Protein AF-A0A537W386-F1 (afdb_monomer_lite)

Secondary structure (DSSP, 8-state):
-HHHHHHHHHHHHT--------SSPPTTHHHH-HHHHHIIIIIHHHHHHHTT-SEEE----GGG-GGGTT--SEEEETTTTEEEE-TTTT--HHHHHHHHHHTT----GGGTTT-SS---GGGB----TTS-TTTTBSTTSS----STT-----------

Sequence (160 aa):
ETYETRERLVERYSLGLQSFRPIDPPDRLWETEPDRCCHIRKVEPLERALAGYEAWITGIRREQSPTRANAQKIEWSDRYGVWKVQPLVDWDKKRVQAYIHVNEIPYNPLHDAGYPSIGCIPCTRPVGAGEDERAGRWAGSDKLECGIHINAPLIKESND

Radius of gyration: 16.7 Å; chains: 1; bounding box: 46×34×42 Å

Foldseek 3Di:
DVVVLVVVQCVVVVDPDDDFAFDPDDPPCCVPPVQVVLCRGPVVSVLVVLQPDQEDEDQAALLQDVVLVPPDQWDQQQANNHIYGHPCHHPDPVRVVVVCVVVVRRDDCVVVVQQLDDDDPVQADHDDPPDRNCCRGNPPDPDDDSPNPDRDYPPPPPPD

pLDDT: mean 91.49, std 11.05, range [36.28, 98.5]

Structure (mmCIF, N/CA/C/O backbone):
data_AF-A0A537W386-F1
#
_entry.id   AF-A0A537W386-F1
#
loop_
_atom_site.group_PDB
_atom_site.id
_atom_site.type_symbol
_atom_site.label_atom_id
_atom_site.label_alt_id
_atom_site.label_comp_id
_atom_site.label_asym_id
_atom_site.label_entity_id
_atom_site.label_seq_id
_atom_site.pdbx_PDB_ins_code
_atom_site.Cartn_x
_atom_site.Cartn_y
_atom_site.Cartn_z
_atom_site.occupancy
_atom_site.B_iso_or_equiv
_atom_site.auth_seq_id
_atom_site.auth_comp_id
_atom_site.auth_asym_id
_atom_site.auth_atom_id
_atom_site.pdbx_PDB_model_num
ATOM 1 N N . GLU A 1 1 ? 1.662 -14.947 6.547 1.00 97.44 1 GLU A N 1
ATOM 2 C CA . GLU A 1 1 ? 0.325 -14.306 6.481 1.00 97.44 1 GLU A CA 1
ATOM 3 C C . GLU A 1 1 ? 0.044 -13.610 5.147 1.00 97.44 1 GLU A C 1
ATOM 5 O O . GLU A 1 1 ? -0.858 -14.047 4.441 1.00 97.44 1 GLU A O 1
ATOM 10 N N . THR A 1 2 ? 0.791 -12.572 4.734 1.00 98.12 2 THR A N 1
ATOM 11 C CA . THR A 1 2 ? 0.484 -11.846 3.473 1.00 98.12 2 THR A CA 1
ATOM 12 C C . THR A 1 2 ? 0.563 -12.737 2.229 1.00 98.12 2 THR A C 1
ATOM 14 O O . THR A 1 2 ? -0.326 -12.682 1.382 1.00 98.12 2 THR A O 1
ATOM 17 N N . TYR A 1 3 ? 1.590 -13.589 2.128 1.00 97.62 3 TYR A N 1
ATOM 18 C CA . TYR A 1 3 ? 1.723 -14.542 1.018 1.00 97.62 3 TYR A CA 1
ATOM 19 C C . TYR A 1 3 ? 0.598 -15.580 0.997 1.00 97.62 3 TYR A C 1
ATOM 21 O O . TYR A 1 3 ? 0.013 -15.825 -0.045 1.00 97.62 3 TYR A O 1
ATOM 29 N N . GLU A 1 4 ? 0.245 -16.135 2.151 1.00 98.25 4 GLU A N 1
ATOM 30 C CA . GLU A 1 4 ? -0.843 -17.110 2.272 1.00 98.25 4 GLU A CA 1
ATOM 31 C C . GLU A 1 4 ? -2.207 -16.501 1.913 1.00 98.25 4 GLU A C 1
ATOM 33 O O . GLU A 1 4 ? -2.991 -17.094 1.178 1.00 98.25 4 GLU A O 1
ATOM 38 N N . THR A 1 5 ? -2.469 -15.268 2.360 1.00 98.25 5 THR A N 1
ATOM 39 C CA . THR A 1 5 ? -3.688 -14.527 1.995 1.00 98.25 5 THR A CA 1
ATOM 40 C C . THR A 1 5 ? -3.759 -14.298 0.486 1.00 98.25 5 THR A C 1
ATOM 42 O O . THR A 1 5 ? -4.822 -14.453 -0.111 1.00 98.25 5 THR A O 1
ATOM 45 N N . ARG A 1 6 ? -2.625 -13.956 -0.143 1.00 97.81 6 ARG A N 1
ATOM 46 C CA . ARG A 1 6 ? -2.521 -13.817 -1.599 1.00 97.81 6 ARG A CA 1
ATOM 47 C C . ARG A 1 6 ? -2.886 -15.123 -2.303 1.00 97.81 6 ARG A C 1
ATOM 49 O O . ARG A 1 6 ? -3.711 -15.069 -3.205 1.00 97.81 6 ARG A O 1
ATOM 56 N N . GLU A 1 7 ? -2.326 -16.260 -1.889 1.00 98.25 7 GLU A N 1
ATOM 57 C CA . GLU A 1 7 ? -2.648 -17.559 -2.504 1.00 98.25 7 GLU A CA 1
ATOM 58 C C . GLU A 1 7 ? -4.140 -17.886 -2.392 1.00 98.25 7 GLU A C 1
ATOM 60 O O . GLU A 1 7 ? -4.771 -18.212 -3.393 1.00 98.25 7 GLU A O 1
ATOM 65 N N . ARG A 1 8 ? -4.743 -17.679 -1.215 1.00 98.31 8 ARG A N 1
ATOM 66 C CA . ARG A 1 8 ? -6.188 -17.883 -1.012 1.00 98.31 8 ARG A CA 1
ATOM 67 C C . ARG A 1 8 ? -7.050 -17.022 -1.938 1.00 98.31 8 ARG A C 1
ATOM 69 O O . ARG A 1 8 ? -8.101 -17.467 -2.393 1.00 98.31 8 ARG A O 1
ATOM 76 N N . LEU A 1 9 ? -6.643 -15.777 -2.193 1.00 98.19 9 LEU A N 1
ATOM 77 C CA . LEU A 1 9 ? -7.345 -14.883 -3.118 1.00 98.19 9 LEU A CA 1
ATOM 78 C C . LEU A 1 9 ? -7.162 -15.317 -4.575 1.00 98.19 9 LEU A C 1
ATOM 80 O O . LEU A 1 9 ? -8.128 -15.302 -5.336 1.00 98.19 9 LEU A O 1
ATOM 84 N N . VAL A 1 10 ? -5.942 -15.706 -4.953 1.00 98.25 10 VAL A N 1
ATOM 85 C CA . VAL A 1 10 ? -5.629 -16.222 -6.291 1.00 98.25 10 VAL A CA 1
ATOM 86 C C . VAL A 1 10 ? -6.466 -17.456 -6.597 1.00 98.25 10 VAL A C 1
ATOM 88 O O . VAL A 1 10 ? -7.087 -17.508 -7.654 1.00 98.25 10 VAL A O 1
ATOM 91 N N . GLU A 1 11 ? -6.546 -18.393 -5.656 1.00 98.19 11 GLU A N 1
ATOM 92 C CA . GLU A 1 11 ? -7.352 -19.603 -5.777 1.00 98.19 11 GLU A CA 1
ATOM 93 C C . GLU A 1 11 ? -8.852 -19.278 -5.856 1.0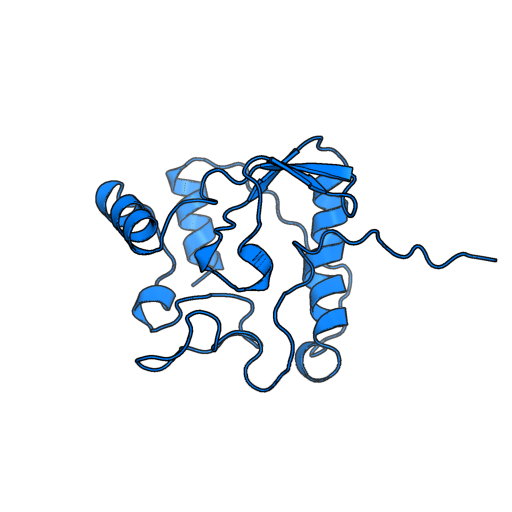0 98.19 11 GLU A C 1
ATOM 95 O O . GLU A 1 11 ? -9.505 -19.630 -6.839 1.00 98.19 11 GLU A O 1
ATOM 100 N N . ARG A 1 12 ? -9.397 -18.532 -4.879 1.00 98.06 12 ARG A N 1
ATOM 101 C CA . ARG A 1 12 ? -10.841 -18.219 -4.804 1.00 98.06 12 ARG A CA 1
ATOM 102 C C . ARG A 1 12 ? -11.375 -17.541 -6.063 1.00 98.06 12 ARG A C 1
ATOM 104 O O . ARG A 1 12 ? -12.506 -17.807 -6.458 1.00 98.06 12 ARG A O 1
ATOM 111 N N . TYR A 1 13 ? -10.593 -16.641 -6.654 1.00 98.06 13 TYR A N 1
ATOM 112 C CA . TYR A 1 13 ? -11.019 -15.839 -7.802 1.00 98.06 13 TYR A CA 1
ATOM 113 C C . TYR A 1 13 ? -10.361 -16.262 -9.120 1.00 98.06 13 TYR A C 1
ATOM 115 O O . TYR A 1 13 ? -10.553 -15.583 -10.125 1.00 98.06 13 TYR A O 1
ATOM 123 N N . SER A 1 14 ? -9.605 -17.369 -9.131 1.00 97.94 14 SER A N 1
ATOM 124 C CA . SER A 1 14 ? -8.891 -17.875 -10.315 1.00 97.94 14 SER A CA 1
ATOM 125 C C . SER A 1 14 ? -8.054 -16.792 -11.014 1.00 97.94 14 SER A C 1
ATOM 127 O O . SER A 1 14 ? -8.124 -16.604 -12.229 1.00 97.94 14 SER A O 1
ATOM 129 N N . LEU A 1 15 ? -7.289 -16.026 -10.231 1.00 97.12 15 LEU A N 1
ATOM 130 C CA . LEU A 1 15 ? -6.561 -14.855 -10.727 1.00 97.12 15 LEU A CA 1
ATOM 131 C C . LEU A 1 15 ? -5.241 -15.247 -11.398 1.00 97.12 15 LEU A C 1
ATOM 133 O O . LEU A 1 15 ? -4.444 -16.004 -10.849 1.00 97.12 15 LEU A O 1
ATOM 137 N N . GLY A 1 16 ? -4.941 -14.625 -12.539 1.00 96.75 16 GLY A N 1
ATOM 138 C CA . GLY A 1 16 ? -3.607 -14.665 -13.140 1.00 96.75 16 GLY A CA 1
ATOM 139 C C . GLY A 1 16 ? -2.628 -13.764 -12.384 1.00 96.75 16 GLY A C 1
ATOM 140 O O . GLY A 1 16 ? -2.451 -12.602 -12.746 1.00 96.75 16 GLY A O 1
ATOM 141 N N . LEU A 1 17 ? -1.996 -14.273 -11.323 1.00 96.88 17 LEU A N 1
ATOM 142 C CA . LEU A 1 17 ? -1.028 -13.500 -10.542 1.00 96.88 17 LEU A CA 1
ATOM 143 C C . LEU A 1 17 ? 0.304 -13.339 -11.288 1.00 96.88 17 LEU A C 1
ATOM 145 O O . LEU A 1 17 ? 1.032 -14.306 -11.503 1.00 96.88 17 LEU A O 1
ATOM 149 N N . GLN A 1 18 ? 0.686 -12.093 -11.562 1.00 96.00 18 GLN A N 1
ATOM 150 C CA . GLN A 1 18 ? 2.035 -11.739 -12.007 1.00 96.00 18 GLN A CA 1
ATOM 151 C C . GLN A 1 18 ? 2.859 -11.223 -10.821 1.00 96.00 18 GLN A C 1
ATOM 153 O O . GLN A 1 18 ? 2.419 -10.348 -10.076 1.00 96.00 18 GLN A O 1
ATOM 158 N N . SER A 1 19 ? 4.058 -11.777 -10.622 1.00 95.12 19 SER A N 1
ATOM 159 C CA . SER A 1 19 ? 4.962 -11.388 -9.532 1.00 95.12 19 SER A CA 1
ATOM 160 C C . SER A 1 19 ? 6.236 -10.756 -10.076 1.00 95.12 19 SER A C 1
ATOM 162 O O . SER A 1 19 ? 7.025 -11.424 -10.740 1.00 95.12 19 SER A O 1
ATOM 164 N N . PHE A 1 20 ? 6.475 -9.498 -9.716 1.00 95.50 20 PHE A N 1
ATOM 165 C CA . PHE A 1 20 ? 7.688 -8.760 -10.058 1.00 95.50 20 PHE A CA 1
ATOM 166 C C . PHE A 1 20 ? 8.573 -8.640 -8.819 1.00 95.50 20 PHE A C 1
ATOM 168 O O . PHE A 1 20 ? 8.103 -8.273 -7.740 1.00 95.50 20 PHE A O 1
ATOM 175 N N . ARG A 1 21 ? 9.851 -8.998 -8.957 1.00 94.81 21 ARG A N 1
ATOM 176 C CA . ARG A 1 21 ? 10.835 -8.995 -7.866 1.00 94.81 21 ARG A CA 1
ATOM 177 C C . ARG A 1 21 ? 11.963 -8.006 -8.169 1.00 94.81 21 ARG A C 1
ATOM 179 O O . ARG A 1 21 ? 12.274 -7.810 -9.347 1.00 94.81 21 ARG A O 1
ATOM 186 N N . PRO A 1 22 ? 12.576 -7.406 -7.134 1.00 94.19 22 PRO A N 1
ATOM 187 C CA . PRO A 1 22 ? 13.815 -6.651 -7.301 1.00 94.19 22 PRO A CA 1
ATOM 188 C C . PRO A 1 22 ? 14.928 -7.544 -7.860 1.00 94.19 22 PRO A C 1
ATOM 190 O O . PRO A 1 22 ? 14.958 -8.743 -7.576 1.00 94.19 22 PRO A O 1
ATOM 193 N N . ILE A 1 23 ? 15.849 -6.943 -8.608 1.00 89.31 23 ILE A N 1
ATOM 194 C CA . ILE A 1 23 ? 17.064 -7.596 -9.104 1.00 89.31 23 ILE A CA 1
ATOM 195 C C . ILE A 1 23 ? 18.184 -7.312 -8.096 1.00 89.31 23 ILE A C 1
ATOM 197 O O . ILE A 1 23 ? 18.430 -6.150 -7.784 1.00 89.31 23 ILE A O 1
ATOM 201 N N . ASP A 1 24 ? 18.782 -8.370 -7.540 1.00 88.38 24 ASP A N 1
ATOM 202 C CA . ASP A 1 24 ? 19.929 -8.350 -6.613 1.00 88.38 24 ASP A CA 1
ATOM 203 C C . ASP A 1 24 ? 19.933 -7.211 -5.574 1.00 88.38 24 ASP A C 1
ATOM 205 O O . ASP A 1 24 ? 20.879 -6.424 -5.484 1.00 88.38 24 ASP A O 1
ATOM 209 N N . PRO A 1 25 ? 18.868 -7.073 -4.762 1.00 89.50 25 PRO A N 1
ATOM 210 C CA . PRO A 1 25 ? 18.765 -5.939 -3.865 1.00 89.50 25 PRO A CA 1
ATOM 211 C C . PRO A 1 25 ? 19.718 -6.084 -2.663 1.00 89.50 25 PRO A C 1
ATOM 213 O O . PRO A 1 25 ? 19.703 -7.131 -2.009 1.00 89.50 25 PRO A O 1
ATOM 216 N N . PRO A 1 26 ? 20.449 -5.025 -2.261 1.00 91.38 26 PRO A N 1
ATOM 217 C CA . PRO A 1 26 ? 21.256 -5.060 -1.044 1.00 91.38 26 PRO A CA 1
ATOM 218 C C . PRO A 1 26 ? 20.396 -5.388 0.178 1.00 91.38 26 PRO A C 1
ATOM 220 O O . PRO A 1 26 ? 19.239 -4.944 0.269 1.00 91.38 26 PRO A O 1
ATOM 223 N N . ASP A 1 27 ? 20.938 -6.179 1.100 1.00 92.44 27 ASP A N 1
ATOM 224 C CA . ASP A 1 27 ? 20.221 -6.596 2.302 1.00 92.44 27 ASP A CA 1
ATOM 225 C C . ASP A 1 27 ? 20.116 -5.453 3.326 1.00 92.44 27 ASP A C 1
ATOM 227 O O . ASP A 1 27 ? 20.896 -4.504 3.304 1.00 92.44 27 ASP A O 1
ATOM 231 N N . ARG A 1 28 ? 19.111 -5.516 4.202 1.00 92.12 28 ARG A N 1
ATOM 232 C CA . ARG A 1 28 ? 18.906 -4.607 5.349 1.00 92.12 28 ARG A CA 1
ATOM 233 C C . ARG A 1 28 ? 18.849 -3.099 5.064 1.00 92.12 28 ARG A C 1
ATOM 235 O O . ARG A 1 28 ? 18.830 -2.311 6.004 1.00 92.12 28 ARG A O 1
ATOM 242 N N . LEU A 1 29 ? 18.662 -2.669 3.810 1.00 93.38 29 LEU A N 1
ATOM 243 C CA . LEU A 1 29 ? 18.490 -1.244 3.459 1.00 93.38 29 LEU A CA 1
ATOM 244 C C . LEU A 1 29 ? 17.341 -0.541 4.204 1.00 93.38 29 LEU A C 1
ATOM 246 O O . LEU A 1 29 ? 17.305 0.680 4.249 1.00 93.38 29 LEU A O 1
ATOM 250 N N . TRP A 1 30 ? 16.373 -1.273 4.763 1.00 92.12 30 TRP A N 1
ATOM 251 C CA . TRP A 1 30 ? 15.289 -0.670 5.547 1.00 92.12 30 TRP A CA 1
ATOM 252 C C . TRP A 1 30 ? 15.763 -0.011 6.850 1.00 92.12 30 TRP A C 1
ATOM 254 O O . TRP A 1 30 ? 15.013 0.786 7.403 1.00 92.12 30 TRP A O 1
ATOM 264 N N . GLU A 1 31 ? 16.960 -0.345 7.335 1.00 91.12 31 GLU A N 1
ATOM 265 C CA . GLU A 1 31 ? 17.522 0.198 8.578 1.00 91.12 31 GLU A CA 1
ATOM 266 C C . GLU A 1 31 ? 18.243 1.526 8.352 1.00 91.12 31 GLU A C 1
ATOM 268 O O . GLU A 1 31 ? 18.221 2.389 9.223 1.00 91.12 31 GLU A O 1
ATOM 273 N N . THR A 1 32 ? 18.865 1.692 7.182 1.00 90.94 32 THR A N 1
ATOM 274 C CA . THR A 1 32 ? 19.735 2.835 6.870 1.00 90.94 32 THR A CA 1
ATOM 275 C C . THR A 1 32 ? 19.148 3.759 5.807 1.00 90.94 32 THR A C 1
ATOM 277 O O . THR A 1 32 ? 19.225 4.975 5.936 1.00 90.94 32 THR A O 1
ATOM 280 N N . GLU A 1 33 ? 18.542 3.200 4.758 1.00 91.25 33 GLU A N 1
ATOM 281 C CA . GLU A 1 33 ? 18.070 3.921 3.571 1.00 91.25 33 GLU A CA 1
ATOM 282 C C . GLU A 1 33 ? 16.646 3.453 3.182 1.00 91.25 33 GLU A C 1
ATOM 284 O O . GLU A 1 33 ? 16.438 2.850 2.120 1.00 91.25 33 GLU A O 1
ATOM 289 N N . PRO A 1 34 ? 15.621 3.692 4.027 1.00 91.56 34 PRO A N 1
ATOM 290 C CA . PRO A 1 34 ? 14.280 3.124 3.850 1.00 91.56 34 PRO A CA 1
ATOM 291 C C . PRO A 1 34 ? 13.573 3.571 2.562 1.00 91.56 34 PRO A C 1
ATOM 293 O O . PRO A 1 34 ? 12.749 2.818 2.023 1.00 91.56 34 PRO A O 1
ATOM 296 N N . ASP A 1 35 ? 13.889 4.761 2.047 1.00 91.12 35 ASP A N 1
ATOM 297 C CA . ASP A 1 35 ? 13.389 5.245 0.757 1.00 91.12 35 ASP A CA 1
ATOM 298 C C . ASP A 1 35 ? 14.012 4.482 -0.408 1.00 91.12 35 ASP A C 1
ATOM 300 O O . ASP A 1 35 ? 13.281 3.941 -1.239 1.00 91.12 35 ASP A O 1
ATOM 304 N N . ARG A 1 36 ? 15.342 4.324 -0.420 1.00 93.00 36 ARG A N 1
ATOM 305 C CA . ARG A 1 36 ? 16.053 3.511 -1.418 1.00 93.00 36 ARG A CA 1
ATOM 306 C C . ARG A 1 36 ? 15.615 2.049 -1.369 1.00 93.00 36 ARG A C 1
ATOM 308 O O . ARG A 1 36 ? 15.387 1.430 -2.406 1.00 93.00 36 ARG A O 1
ATOM 315 N N . CYS A 1 37 ? 15.410 1.512 -0.167 1.00 94.56 37 CYS A N 1
ATOM 316 C CA . CYS A 1 37 ? 14.851 0.181 0.044 1.00 94.56 37 CYS A CA 1
ATOM 317 C C . CYS A 1 37 ? 13.479 0.035 -0.629 1.00 94.56 37 CYS A C 1
ATOM 319 O O . CYS A 1 37 ? 13.251 -0.925 -1.369 1.00 94.56 37 CYS A O 1
ATOM 321 N N . CYS A 1 38 ? 12.571 0.992 -0.402 1.00 94.56 38 CYS A N 1
ATOM 322 C CA . CYS A 1 38 ? 11.257 0.999 -1.042 1.00 94.56 38 CYS A CA 1
ATOM 323 C C . CYS A 1 38 ? 11.360 1.197 -2.557 1.00 94.56 38 CYS A C 1
ATOM 325 O O . CYS A 1 38 ? 10.621 0.543 -3.287 1.00 94.56 38 CYS A O 1
ATOM 327 N N . HIS A 1 39 ? 12.269 2.044 -3.035 1.00 93.56 39 HIS A N 1
ATOM 328 C CA . HIS A 1 39 ? 12.467 2.259 -4.460 1.00 93.56 39 HIS A CA 1
ATOM 329 C C . HIS A 1 39 ? 12.845 0.951 -5.168 1.00 93.56 39 HIS A C 1
ATOM 331 O O . HIS A 1 39 ? 12.081 0.475 -6.005 1.00 93.56 39 HIS A O 1
ATOM 337 N N . ILE A 1 40 ? 13.932 0.304 -4.731 1.00 95.06 40 ILE A N 1
ATOM 338 C CA . ILE A 1 40 ? 14.444 -0.944 -5.320 1.00 95.06 40 ILE A CA 1
ATOM 339 C C . ILE A 1 40 ? 13.425 -2.082 -5.205 1.00 95.06 40 ILE A C 1
ATOM 341 O O . ILE A 1 40 ? 13.235 -2.851 -6.138 1.00 95.06 40 ILE A O 1
ATOM 345 N N . ARG A 1 41 ? 12.768 -2.232 -4.047 1.00 96.25 41 ARG A N 1
ATOM 346 C CA . ARG A 1 41 ? 11.908 -3.400 -3.779 1.00 96.25 41 ARG A CA 1
ATOM 347 C C . ARG A 1 41 ? 10.454 -3.222 -4.201 1.00 96.25 41 ARG A C 1
ATOM 349 O O . ARG A 1 41 ? 9.709 -4.199 -4.147 1.00 96.25 41 ARG A O 1
ATOM 356 N N . LYS A 1 42 ? 10.017 -2.003 -4.530 1.00 95.62 42 LYS A N 1
ATOM 357 C CA . LYS A 1 42 ? 8.597 -1.703 -4.777 1.00 95.62 42 LYS A CA 1
ATOM 358 C C . LYS A 1 42 ? 8.355 -0.800 -5.972 1.00 95.62 42 LYS A C 1
ATOM 360 O O . LYS A 1 42 ? 7.504 -1.136 -6.783 1.00 95.62 42 LYS A O 1
ATOM 365 N N . VAL A 1 43 ? 9.046 0.335 -6.053 1.00 95.12 43 VAL A N 1
ATOM 366 C CA . VAL A 1 43 ? 8.782 1.334 -7.100 1.00 95.12 43 VAL A CA 1
ATOM 367 C C . VAL A 1 43 ? 9.319 0.853 -8.443 1.00 95.12 43 VAL A C 1
ATOM 369 O O . VAL A 1 43 ? 8.551 0.781 -9.393 1.00 95.12 43 VAL A O 1
ATOM 372 N N . GLU A 1 44 ? 10.587 0.448 -8.501 1.00 94.88 44 GLU A N 1
ATOM 373 C CA . GLU A 1 44 ? 11.222 -0.051 -9.728 1.00 94.88 44 GLU A CA 1
ATOM 374 C C . GLU A 1 44 ? 10.520 -1.308 -10.285 1.00 94.88 44 GLU A C 1
ATOM 376 O O . GLU A 1 44 ? 10.162 -1.312 -11.464 1.00 94.88 44 GLU A O 1
ATOM 381 N N . PRO A 1 45 ? 10.201 -2.349 -9.481 1.00 96.50 45 PRO A N 1
ATOM 382 C CA . PRO A 1 45 ? 9.535 -3.530 -10.025 1.00 96.50 45 PRO A CA 1
ATOM 383 C C . PRO A 1 45 ? 8.134 -3.226 -10.552 1.00 96.50 45 PRO A C 1
ATOM 385 O O . PRO A 1 45 ? 7.673 -3.872 -11.491 1.00 96.50 45 PRO A O 1
ATOM 388 N N . LEU A 1 46 ? 7.451 -2.252 -9.947 1.00 96.31 46 LEU A N 1
ATOM 389 C CA . LEU A 1 46 ? 6.140 -1.811 -10.393 1.00 96.31 46 LEU A CA 1
ATOM 390 C C . LEU A 1 46 ? 6.219 -0.998 -11.687 1.00 96.31 46 LEU A C 1
ATOM 392 O O . LEU A 1 46 ? 5.373 -1.177 -12.553 1.00 96.31 46 LEU A O 1
ATOM 396 N N . GLU A 1 47 ? 7.224 -0.139 -11.836 1.00 94.56 47 GLU A N 1
ATOM 397 C CA . GLU A 1 47 ? 7.471 0.589 -13.080 1.00 94.56 47 GLU A CA 1
ATOM 398 C C . GLU A 1 47 ? 7.635 -0.381 -14.255 1.00 9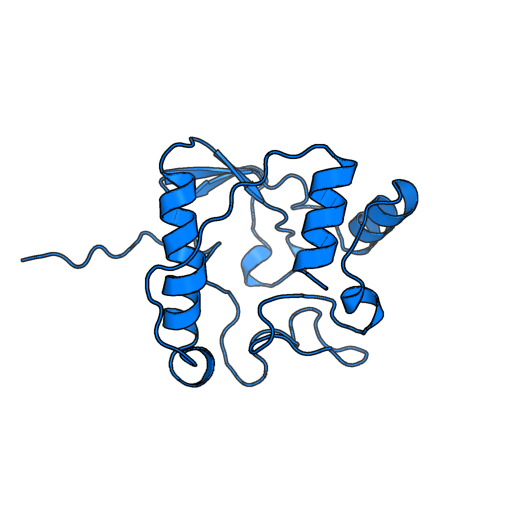4.56 47 GLU A C 1
ATOM 400 O O . GLU A 1 47 ? 6.912 -0.278 -15.247 1.00 94.56 47 GLU A O 1
ATOM 405 N N . ARG A 1 48 ? 8.485 -1.407 -14.098 1.00 94.88 48 ARG A N 1
ATOM 406 C CA . ARG A 1 48 ? 8.619 -2.478 -15.098 1.00 94.88 48 ARG A CA 1
ATOM 407 C C . ARG A 1 48 ? 7.308 -3.211 -15.360 1.00 94.88 48 ARG A C 1
ATOM 409 O O . ARG A 1 48 ? 7.022 -3.547 -16.505 1.00 94.88 48 ARG A O 1
ATOM 416 N N . ALA A 1 49 ? 6.526 -3.476 -14.314 1.00 95.69 49 ALA A N 1
ATOM 417 C CA . ALA A 1 49 ? 5.248 -4.164 -14.450 1.00 95.69 49 ALA A CA 1
ATOM 418 C C . ALA A 1 49 ? 4.227 -3.348 -15.253 1.00 95.69 49 ALA A C 1
ATOM 420 O O . ALA A 1 49 ? 3.449 -3.927 -16.004 1.00 95.69 49 ALA A O 1
ATOM 421 N N . LEU A 1 50 ? 4.223 -2.021 -15.098 1.00 96.62 50 LEU A N 1
ATOM 422 C CA . LEU A 1 50 ? 3.237 -1.131 -15.713 1.00 96.62 50 LEU A CA 1
ATOM 423 C C . LEU A 1 50 ? 3.597 -0.677 -17.129 1.00 96.62 50 LEU A C 1
ATOM 425 O O . LEU A 1 50 ? 2.701 -0.240 -17.841 1.00 96.62 50 LEU A O 1
ATOM 429 N N . ALA A 1 51 ? 4.851 -0.824 -17.566 1.00 94.06 51 ALA A N 1
ATOM 430 C CA . ALA A 1 51 ? 5.333 -0.326 -18.860 1.00 94.06 51 ALA A CA 1
ATOM 431 C C . ALA A 1 51 ? 4.537 -0.811 -20.095 1.00 94.06 51 ALA A C 1
ATOM 433 O O . ALA A 1 51 ? 4.618 -0.195 -21.154 1.00 94.06 51 ALA A O 1
ATOM 434 N N . GLY A 1 52 ? 3.783 -1.910 -19.980 1.00 92.56 52 GLY A N 1
ATOM 435 C CA . GLY A 1 52 ? 2.934 -2.455 -21.048 1.00 92.56 52 GLY A CA 1
ATOM 436 C C . GLY A 1 52 ? 1.433 -2.191 -20.893 1.00 92.56 52 GLY A C 1
ATOM 437 O O . GLY A 1 52 ? 0.649 -2.794 -21.622 1.00 92.56 52 GLY A O 1
ATOM 438 N N . TYR A 1 53 ? 1.016 -1.358 -19.938 1.00 97.25 53 TYR A N 1
ATOM 439 C CA . TYR A 1 53 ? -0.392 -1.116 -19.619 1.00 97.25 53 TYR A CA 1
ATOM 440 C C . TYR A 1 53 ? -0.753 0.364 -19.760 1.00 97.25 53 TYR A C 1
ATOM 442 O O . TYR A 1 53 ? 0.076 1.236 -19.549 1.00 97.25 53 TYR A O 1
ATOM 450 N N . GLU A 1 54 ? -2.018 0.656 -20.064 1.00 97.75 54 GLU A N 1
ATOM 451 C CA . GLU A 1 54 ? -2.533 2.035 -20.147 1.00 97.75 54 GLU A CA 1
ATOM 452 C C . GLU A 1 54 ? -3.165 2.507 -18.833 1.00 97.75 54 GLU A C 1
ATOM 454 O O . GLU A 1 54 ? -3.332 3.707 -18.597 1.00 97.75 54 GLU A O 1
ATOM 459 N N . ALA A 1 55 ? -3.547 1.560 -17.972 1.00 97.69 55 ALA A N 1
ATOM 460 C CA . ALA A 1 55 ? -4.191 1.836 -16.703 1.00 97.69 55 ALA A CA 1
ATOM 461 C C . ALA A 1 55 ? -3.903 0.755 -15.655 1.00 97.69 55 ALA A C 1
ATOM 463 O O . ALA A 1 55 ? -3.643 -0.403 -15.977 1.00 97.69 55 ALA A O 1
ATOM 464 N N . TRP A 1 56 ? -4.030 1.128 -14.383 1.00 96.81 56 TRP A N 1
ATOM 465 C CA . TRP A 1 56 ? -3.963 0.217 -13.239 1.00 96.81 56 TRP A CA 1
ATOM 466 C C . TRP A 1 56 ? -5.012 0.567 -12.182 1.00 96.81 56 TRP A C 1
ATOM 468 O O . TRP A 1 56 ? -5.391 1.728 -12.002 1.00 96.81 56 TRP A O 1
ATOM 478 N N . ILE A 1 57 ? -5.478 -0.452 -11.460 1.00 98.12 57 ILE A N 1
ATOM 479 C CA . ILE A 1 57 ? -6.465 -0.314 -10.386 1.00 98.12 57 ILE A CA 1
ATOM 480 C C . ILE A 1 57 ? -5.748 -0.406 -9.040 1.00 98.12 57 ILE A C 1
ATOM 482 O O . ILE A 1 57 ? -4.952 -1.315 -8.813 1.00 98.12 57 ILE A O 1
ATOM 486 N N . THR A 1 58 ? -6.049 0.512 -8.120 1.00 96.88 58 THR A N 1
ATOM 487 C CA . THR A 1 58 ? -5.467 0.509 -6.767 1.00 96.88 58 THR A CA 1
ATOM 488 C C . THR A 1 58 ? -6.538 0.595 -5.677 1.00 96.88 58 THR A C 1
ATOM 490 O O . THR A 1 58 ? -7.616 1.149 -5.883 1.00 96.88 58 THR A O 1
ATOM 493 N N . GLY A 1 59 ? -6.224 0.074 -4.487 1.00 95.81 59 GLY A N 1
ATOM 494 C CA . GLY A 1 59 ? -7.092 0.106 -3.299 1.00 95.81 59 GLY A CA 1
ATOM 495 C C . GLY A 1 59 ? -6.919 1.345 -2.407 1.00 95.81 59 GLY A C 1
ATOM 496 O O . GLY A 1 59 ? -7.092 1.248 -1.189 1.00 95.81 59 GLY A O 1
ATOM 497 N N . ILE A 1 60 ? -6.500 2.481 -2.974 1.00 94.62 60 ILE A N 1
ATOM 498 C CA . ILE A 1 60 ? -6.360 3.745 -2.234 1.00 94.62 60 ILE A CA 1
ATOM 499 C C . ILE A 1 60 ? -7.729 4.233 -1.759 1.00 94.62 60 ILE A C 1
ATOM 501 O O . ILE A 1 60 ? -8.697 4.199 -2.517 1.00 94.62 60 ILE A O 1
ATOM 505 N N . ARG A 1 61 ? -7.780 4.730 -0.518 1.00 95.56 61 ARG A N 1
ATOM 506 C CA . ARG A 1 61 ? -8.926 5.442 0.066 1.00 95.56 61 ARG A CA 1
ATOM 507 C C . ARG A 1 61 ? -8.465 6.739 0.725 1.00 95.56 61 ARG A C 1
ATOM 509 O O . ARG A 1 61 ? -7.367 6.772 1.284 1.00 95.56 61 ARG A O 1
ATOM 516 N N . ARG A 1 62 ? -9.296 7.785 0.689 1.00 95.12 62 ARG A N 1
ATOM 517 C CA . ARG A 1 62 ? -8.946 9.123 1.214 1.00 95.12 62 ARG A CA 1
ATOM 518 C C . ARG A 1 62 ? -8.670 9.140 2.714 1.00 95.12 62 ARG A C 1
ATOM 520 O O . ARG A 1 62 ? -7.774 9.845 3.154 1.00 95.12 62 ARG A O 1
ATOM 527 N N . GLU A 1 63 ? -9.392 8.327 3.479 1.00 92.00 63 GLU A N 1
ATOM 528 C CA . GLU A 1 63 ? -9.249 8.225 4.941 1.00 92.00 63 GLU A CA 1
ATOM 529 C C . GLU A 1 63 ? -7.948 7.545 5.406 1.00 92.00 63 GLU A C 1
ATOM 531 O O . GLU A 1 63 ? -7.655 7.550 6.593 1.00 92.00 63 GLU A O 1
ATOM 536 N N . GLN A 1 64 ? -7.166 6.933 4.504 1.00 88.19 64 GLN A N 1
ATOM 537 C CA . GLN A 1 64 ? -6.003 6.133 4.906 1.00 88.19 64 GLN A CA 1
ATOM 538 C C . GLN A 1 64 ? -4.821 6.978 5.386 1.00 88.19 64 GLN A C 1
ATOM 540 O O . GLN A 1 64 ? -4.000 6.468 6.139 1.00 88.19 64 GLN A O 1
ATOM 545 N N . SER A 1 65 ? -4.658 8.204 4.886 1.00 86.56 65 SER A N 1
ATOM 546 C CA . SER A 1 65 ? -3.588 9.117 5.303 1.00 86.56 65 SER A CA 1
ATOM 547 C C . SER A 1 65 ? -3.858 10.543 4.814 1.00 86.56 65 SER A C 1
ATOM 549 O O . SER A 1 65 ? -4.526 10.722 3.790 1.00 86.56 65 SER A O 1
ATOM 551 N N . PRO A 1 66 ? -3.260 11.569 5.450 1.00 87.12 66 PRO A N 1
ATOM 552 C CA . PRO A 1 66 ? -3.373 12.955 4.989 1.00 87.12 66 PRO A CA 1
ATOM 553 C C . PRO A 1 66 ? -2.935 13.150 3.529 1.00 87.12 66 PRO A C 1
ATOM 555 O O . PRO A 1 66 ? -3.580 13.868 2.770 1.00 87.12 66 PRO A O 1
ATOM 558 N N . THR A 1 67 ? -1.890 12.438 3.098 1.00 87.00 67 THR A N 1
ATOM 559 C CA . THR A 1 67 ? -1.375 12.457 1.717 1.00 87.00 67 THR A CA 1
ATOM 560 C C . THR A 1 67 ? -2.368 11.930 0.676 1.00 87.00 67 THR A C 1
ATOM 562 O O . THR A 1 67 ? -2.186 12.175 -0.513 1.00 87.00 67 THR A O 1
ATOM 565 N N . ARG A 1 68 ? -3.414 11.201 1.091 1.00 90.62 68 ARG A N 1
ATOM 566 C CA . ARG A 1 68 ? -4.422 10.588 0.209 1.00 90.62 68 ARG A CA 1
ATOM 567 C C . ARG A 1 68 ? -5.761 11.315 0.233 1.00 90.62 68 ARG A C 1
ATOM 569 O O . ARG A 1 68 ? -6.626 10.973 -0.571 1.00 90.62 68 ARG A O 1
ATOM 576 N N . ALA A 1 69 ? -5.936 12.315 1.097 1.00 92.75 69 ALA A N 1
ATOM 577 C CA . ALA A 1 69 ? -7.214 12.993 1.314 1.00 92.75 69 ALA A CA 1
ATOM 578 C C . ALA A 1 69 ? -7.841 13.546 0.018 1.00 92.75 69 ALA A C 1
ATOM 580 O O . ALA A 1 69 ? -9.060 13.521 -0.139 1.00 92.75 69 ALA A O 1
ATOM 581 N N . ASN A 1 70 ? -7.004 13.964 -0.938 1.00 93.81 70 ASN A N 1
ATOM 582 C CA . ASN A 1 70 ? -7.425 14.550 -2.213 1.00 93.81 70 ASN A CA 1
ATOM 583 C C . ASN A 1 70 ? -7.353 13.581 -3.409 1.00 93.81 70 ASN A C 1
ATOM 585 O O . ASN A 1 70 ? -7.493 14.019 -4.549 1.00 93.81 70 ASN A O 1
ATOM 589 N N . ALA A 1 71 ? -7.147 12.278 -3.179 1.00 94.69 71 ALA A N 1
ATOM 590 C CA . ALA A 1 71 ? -7.076 11.290 -4.257 1.00 94.69 71 ALA A CA 1
ATOM 591 C C . ALA A 1 71 ? -8.356 11.303 -5.118 1.00 94.69 71 ALA A C 1
ATOM 593 O O . ALA A 1 71 ? -9.480 11.379 -4.598 1.00 94.69 71 ALA A O 1
ATOM 594 N N . GLN A 1 72 ? -8.199 11.228 -6.441 1.00 96.31 72 GLN A N 1
ATOM 595 C CA . GLN A 1 72 ? -9.315 11.253 -7.395 1.00 96.31 72 GLN A CA 1
ATOM 596 C C . GLN A 1 72 ? -9.782 9.833 -7.751 1.00 96.31 72 GLN A C 1
ATOM 598 O O . GLN A 1 72 ? -9.047 8.869 -7.586 1.00 96.31 72 GLN A O 1
ATOM 603 N N . LYS A 1 73 ? -11.011 9.655 -8.261 1.00 97.56 73 LYS A N 1
ATOM 604 C CA . LYS A 1 73 ? -11.449 8.320 -8.733 1.00 97.56 73 LYS A CA 1
ATOM 605 C C . LYS A 1 73 ? -10.611 7.825 -9.911 1.00 97.56 73 LYS A C 1
ATOM 607 O O . LYS A 1 73 ? -10.361 6.627 -10.020 1.00 97.56 73 LYS A O 1
ATOM 612 N N . ILE A 1 74 ? -10.191 8.751 -10.764 1.00 97.94 74 ILE A N 1
ATOM 613 C CA . ILE A 1 74 ? -9.324 8.523 -11.914 1.00 97.94 74 ILE A CA 1
ATOM 614 C C . ILE A 1 74 ? -8.305 9.660 -11.905 1.00 97.94 74 ILE A C 1
ATOM 616 O O . ILE A 1 74 ? -8.707 10.817 -11.822 1.00 97.94 74 ILE A O 1
ATOM 620 N N . GLU A 1 75 ? -7.019 9.338 -11.953 1.00 95.75 75 GLU A N 1
ATOM 621 C CA . GLU A 1 75 ? -5.927 10.315 -12.031 1.00 95.75 75 GLU A CA 1
ATOM 622 C C . GLU A 1 75 ? -4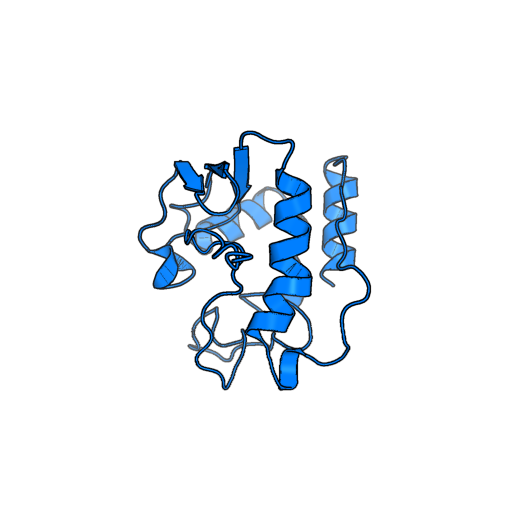.838 9.807 -12.976 1.00 95.75 75 GLU A C 1
ATOM 624 O O . GLU A 1 75 ? -4.619 8.601 -13.081 1.00 95.75 75 GLU A O 1
ATOM 629 N N . TRP A 1 76 ? -4.156 10.708 -13.676 1.00 95.94 76 TRP A N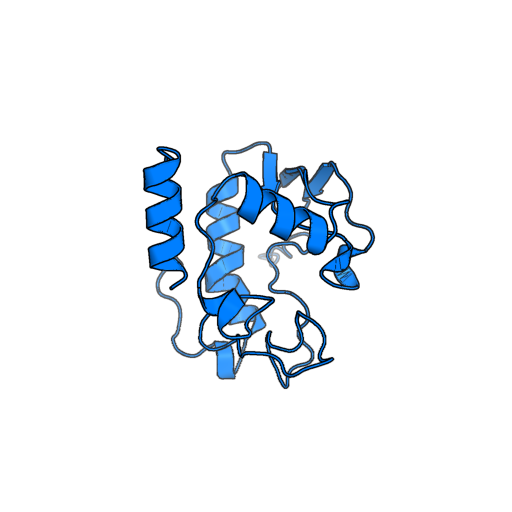 1
ATOM 630 C CA . TRP A 1 76 ? -2.985 10.338 -14.468 1.00 95.94 76 TRP A CA 1
ATOM 631 C C . TRP A 1 76 ? -1.777 10.144 -13.547 1.00 95.94 76 TRP A C 1
ATOM 633 O O . TRP A 1 76 ? -1.559 10.949 -12.641 1.00 95.94 76 TRP A O 1
ATOM 643 N N . SER A 1 77 ? -1.000 9.078 -13.756 1.00 94.38 77 SER A N 1
ATOM 644 C CA . SER A 1 77 ? 0.267 8.875 -13.061 1.00 94.38 77 SER A CA 1
ATOM 645 C C . SER A 1 77 ? 1.435 9.287 -13.949 1.00 94.38 77 SER A C 1
ATOM 647 O O . SER A 1 77 ? 1.872 8.510 -14.792 1.00 94.38 77 SER A O 1
ATOM 649 N N . ASP A 1 78 ? 2.002 10.465 -13.703 1.00 92.38 78 ASP A N 1
ATOM 650 C CA . ASP A 1 78 ? 3.182 10.969 -14.417 1.00 92.38 78 ASP A CA 1
ATOM 651 C C . ASP A 1 78 ? 4.401 10.067 -14.220 1.00 92.38 78 ASP A C 1
ATOM 653 O O . ASP A 1 78 ? 5.224 9.906 -15.116 1.00 92.38 78 ASP A O 1
ATOM 657 N N . ARG A 1 79 ? 4.500 9.440 -13.043 1.00 90.31 79 ARG A N 1
ATOM 658 C CA . ARG A 1 79 ? 5.580 8.505 -12.715 1.00 90.31 79 ARG A CA 1
ATOM 659 C C . ARG A 1 79 ? 5.611 7.294 -13.643 1.00 90.31 79 ARG A C 1
ATOM 661 O O . ARG A 1 79 ? 6.693 6.875 -14.033 1.00 90.31 79 ARG A O 1
ATOM 668 N N . TYR A 1 80 ? 4.449 6.706 -13.911 1.00 94.50 80 TYR A N 1
ATOM 669 C CA . TYR A 1 80 ? 4.350 5.430 -14.623 1.00 94.50 80 TYR A CA 1
ATOM 670 C C . TYR A 1 80 ? 3.815 5.580 -16.049 1.00 94.50 80 TYR A C 1
ATOM 672 O O . TYR A 1 80 ? 3.842 4.613 -16.797 1.00 94.50 80 TYR A O 1
ATOM 680 N N . GLY A 1 81 ? 3.317 6.761 -16.426 1.00 94.94 81 GLY A N 1
ATOM 681 C CA . GLY A 1 81 ? 2.715 6.995 -17.736 1.00 94.94 81 GLY A CA 1
ATOM 682 C C . GLY A 1 81 ? 1.405 6.232 -17.950 1.00 94.94 81 GLY A C 1
ATOM 683 O O . GLY A 1 81 ? 1.133 5.814 -19.070 1.00 94.94 81 GLY A O 1
ATOM 684 N N . VAL A 1 82 ? 0.613 6.022 -16.889 1.00 97.12 82 VAL A N 1
ATOM 685 C CA . VAL A 1 82 ? -0.649 5.259 -16.942 1.00 97.12 82 VAL A CA 1
ATOM 686 C C . VAL A 1 82 ? -1.770 5.938 -16.158 1.00 97.12 82 VAL A C 1
ATOM 688 O O . VAL A 1 82 ? -1.529 6.653 -15.180 1.00 97.12 82 VAL A O 1
ATOM 691 N N . TRP A 1 83 ? -3.021 5.645 -16.515 1.00 97.94 83 TRP A N 1
ATOM 692 C CA . TRP A 1 83 ? -4.193 6.044 -15.737 1.00 97.94 83 TRP A CA 1
ATOM 693 C C . TRP A 1 83 ? -4.339 5.213 -14.464 1.00 97.94 83 TRP A C 1
ATOM 695 O O . TRP A 1 83 ? -4.416 3.987 -14.491 1.00 97.94 83 TRP A O 1
ATOM 705 N N . LYS A 1 84 ? -4.459 5.875 -13.319 1.00 97.62 84 LYS A N 1
ATOM 706 C CA . LYS A 1 84 ? -4.745 5.258 -12.027 1.00 97.62 84 LYS A CA 1
ATOM 707 C C . LYS A 1 84 ? -6.230 5.325 -11.708 1.00 97.62 84 LYS A C 1
ATOM 709 O O . LYS A 1 84 ? -6.790 6.406 -11.550 1.00 97.62 84 LYS A O 1
ATOM 714 N N . VAL A 1 85 ? -6.849 4.159 -11.545 1.00 98.38 85 VAL A N 1
ATOM 715 C CA . VAL A 1 85 ? -8.264 4.006 -11.187 1.00 98.38 85 VAL A CA 1
ATOM 716 C C . VAL A 1 85 ? -8.383 3.573 -9.724 1.00 98.38 85 VAL A C 1
ATOM 718 O O . VAL A 1 85 ? -7.709 2.645 -9.270 1.00 98.38 85 VAL A O 1
ATOM 721 N N . GLN A 1 86 ? -9.232 4.259 -8.958 1.00 97.88 86 GLN A N 1
ATOM 722 C CA . GLN A 1 86 ? -9.361 4.110 -7.502 1.00 97.88 86 GLN A CA 1
ATOM 723 C C . GLN A 1 86 ? -10.837 3.878 -7.121 1.00 97.88 86 GLN A C 1
ATOM 725 O O . GLN A 1 86 ? -11.502 4.791 -6.627 1.00 97.88 86 GLN A O 1
ATOM 730 N N . PRO A 1 87 ? -11.391 2.665 -7.341 1.00 98.25 87 PRO A N 1
ATOM 731 C CA . PRO A 1 87 ? -12.824 2.401 -7.159 1.00 98.25 87 PRO A CA 1
ATOM 732 C C . PRO A 1 87 ? -13.318 2.584 -5.721 1.00 98.25 87 PRO A C 1
ATOM 734 O O . PRO A 1 87 ? -14.494 2.859 -5.504 1.00 98.25 87 PRO A O 1
ATOM 737 N N . LEU A 1 88 ? -12.415 2.429 -4.748 1.00 98.06 88 LEU A N 1
ATOM 738 C CA . LEU A 1 88 ? -12.710 2.493 -3.315 1.00 98.06 88 LEU A CA 1
ATOM 739 C C . LEU A 1 88 ? -12.336 3.844 -2.687 1.00 98.06 88 LEU A C 1
ATOM 741 O O . LEU A 1 88 ? -12.309 3.955 -1.465 1.00 98.06 88 LEU A O 1
ATOM 745 N N . VAL A 1 89 ? -12.015 4.866 -3.491 1.00 97.62 89 VAL A N 1
ATOM 746 C CA . VAL A 1 89 ? -11.419 6.121 -2.994 1.00 97.62 89 VAL A CA 1
ATOM 747 C C . VAL A 1 89 ? -12.279 6.842 -1.948 1.00 97.62 89 VAL A C 1
ATOM 749 O O . VAL A 1 89 ? -11.746 7.504 -1.058 1.00 97.62 89 VAL A O 1
ATOM 752 N N . ASP A 1 90 ? -13.600 6.693 -2.052 1.00 97.31 90 ASP A N 1
ATOM 753 C CA . ASP A 1 90 ? -14.641 7.273 -1.200 1.00 97.31 90 ASP A CA 1
ATOM 754 C C . ASP A 1 90 ? -15.191 6.295 -0.148 1.00 97.31 90 ASP A C 1
ATOM 756 O O . ASP A 1 90 ? -16.128 6.633 0.573 1.00 97.31 90 ASP A O 1
ATOM 760 N N . TRP A 1 91 ? -14.637 5.083 -0.048 1.00 97.88 91 TRP A N 1
ATOM 761 C CA . TRP A 1 91 ? -15.042 4.122 0.974 1.00 97.88 91 TRP A CA 1
ATOM 762 C C . TRP A 1 91 ? -14.337 4.404 2.294 1.00 97.88 91 TRP A C 1
ATOM 764 O O . TRP A 1 91 ? -13.127 4.642 2.328 1.00 97.88 91 TRP A O 1
ATOM 774 N N . ASP A 1 92 ? -15.096 4.293 3.380 1.00 95.44 92 ASP A N 1
ATOM 775 C CA . ASP A 1 92 ? -14.537 4.255 4.720 1.00 95.44 92 ASP A CA 1
ATOM 776 C C . ASP A 1 92 ? -14.162 2.820 5.139 1.00 95.44 92 ASP A C 1
ATOM 778 O O . ASP A 1 92 ? -14.500 1.826 4.476 1.00 95.44 92 ASP A O 1
ATOM 782 N N . LYS A 1 93 ? -13.453 2.690 6.260 1.00 92.62 93 LYS A N 1
ATOM 783 C CA . LYS A 1 93 ? -12.998 1.390 6.760 1.00 92.62 93 LYS A CA 1
ATOM 784 C C . LYS A 1 93 ? -14.170 0.485 7.101 1.00 92.62 93 LYS A C 1
ATOM 786 O O . LYS A 1 93 ? -14.109 -0.712 6.826 1.00 92.62 93 LYS A O 1
ATOM 791 N N . LYS A 1 94 ? -15.233 1.040 7.686 1.00 95.31 94 LYS A N 1
ATOM 792 C CA . LYS A 1 94 ? -16.422 0.275 8.084 1.00 95.31 94 LYS A CA 1
ATOM 793 C C . LYS A 1 94 ? -17.062 -0.385 6.869 1.00 95.31 94 LYS A C 1
ATOM 795 O O . LYS A 1 94 ? -17.370 -1.571 6.919 1.00 95.31 94 LYS A O 1
ATOM 800 N N . ARG A 1 95 ? -17.184 0.345 5.761 1.00 97.88 95 ARG A N 1
ATOM 801 C CA . ARG A 1 95 ? -17.718 -0.163 4.499 1.00 97.88 95 ARG A CA 1
ATOM 802 C C . ARG A 1 95 ? -16.830 -1.246 3.896 1.00 97.88 95 ARG A C 1
ATOM 804 O O . ARG A 1 95 ? -17.355 -2.261 3.450 1.00 97.88 95 ARG A O 1
ATOM 811 N N . VAL A 1 96 ? -15.504 -1.074 3.919 1.00 96.88 96 VAL A N 1
ATOM 812 C CA . VAL A 1 96 ? -14.564 -2.119 3.464 1.00 96.88 96 VAL A CA 1
ATOM 813 C C . VAL A 1 96 ? -14.716 -3.392 4.297 1.00 96.88 96 VAL A C 1
ATOM 815 O O . VAL A 1 96 ? -14.851 -4.473 3.731 1.00 96.88 96 VAL A O 1
ATOM 818 N N . GLN A 1 97 ? -14.744 -3.270 5.625 1.00 95.94 97 GLN A N 1
ATOM 819 C CA . GLN A 1 97 ? -14.880 -4.411 6.535 1.00 95.94 97 GLN A CA 1
ATOM 820 C C . GLN A 1 97 ? -16.227 -5.121 6.371 1.00 95.94 97 GLN A C 1
ATOM 822 O O . GLN A 1 97 ? -16.270 -6.343 6.256 1.00 95.94 97 GLN A O 1
ATOM 827 N N . ALA A 1 98 ? -17.321 -4.362 6.271 1.00 98.19 98 ALA A N 1
ATOM 828 C CA . ALA A 1 98 ? -18.643 -4.919 6.007 1.00 98.19 98 ALA A CA 1
ATOM 829 C C . ALA A 1 98 ? -18.675 -5.685 4.678 1.00 98.19 98 ALA A C 1
ATOM 831 O O . ALA A 1 98 ? -19.207 -6.789 4.619 1.00 98.19 98 ALA A O 1
ATOM 832 N N . TYR A 1 99 ? -18.059 -5.142 3.624 1.00 98.44 99 TYR A N 1
ATOM 833 C CA . TYR A 1 99 ? -17.998 -5.811 2.326 1.00 98.44 99 TYR A CA 1
ATOM 834 C C . TYR A 1 99 ? -17.170 -7.099 2.371 1.00 98.44 99 TYR A C 1
ATOM 836 O O . TYR A 1 99 ? -17.594 -8.105 1.807 1.00 98.44 99 TYR A O 1
ATOM 844 N N . ILE A 1 100 ? -16.023 -7.091 3.059 1.00 98.06 100 ILE A N 1
ATOM 845 C CA . ILE A 1 100 ? -15.208 -8.293 3.281 1.00 98.06 100 ILE A CA 1
ATOM 846 C C . ILE A 1 100 ? -16.029 -9.366 4.001 1.00 98.06 100 ILE A C 1
ATOM 848 O O . ILE A 1 100 ? -16.044 -10.508 3.552 1.00 98.06 100 ILE A O 1
ATOM 852 N N . HIS A 1 101 ? -16.738 -8.994 5.071 1.00 97.69 101 HIS A N 1
ATOM 853 C CA . HIS A 1 101 ? -17.514 -9.930 5.881 1.00 97.69 101 HIS A CA 1
ATOM 854 C C . HIS A 1 101 ? -18.710 -10.514 5.118 1.00 97.69 101 HIS A C 1
ATOM 856 O O . HIS A 1 101 ? -18.843 -11.728 5.032 1.00 97.69 101 HIS A O 1
ATOM 862 N N . VAL A 1 102 ? -19.538 -9.662 4.505 1.00 98.50 102 VAL A N 1
ATOM 863 C CA . VAL A 1 102 ? -20.747 -10.083 3.772 1.00 98.50 102 VAL A CA 1
ATOM 864 C C . VAL A 1 102 ? -20.419 -10.992 2.586 1.00 98.50 102 VAL A C 1
ATOM 866 O O . VAL A 1 102 ? -21.195 -11.887 2.274 1.00 98.50 102 VAL A O 1
ATOM 869 N N . ASN A 1 103 ? -19.280 -10.774 1.923 1.00 98.44 103 ASN A N 1
ATOM 870 C CA . ASN A 1 103 ? -18.870 -11.557 0.752 1.00 98.44 103 ASN A CA 1
ATOM 871 C C . ASN A 1 103 ? -17.863 -12.671 1.088 1.00 98.44 103 ASN A C 1
ATOM 873 O O . ASN A 1 103 ? -17.307 -13.297 0.176 1.00 98.44 103 ASN A O 1
ATOM 877 N N . GLU A 1 104 ? -17.595 -12.882 2.380 1.00 97.88 104 GLU A N 1
ATOM 878 C CA . GLU A 1 104 ? -16.661 -13.886 2.897 1.00 97.88 104 GLU A CA 1
ATOM 879 C C . GLU A 1 104 ? -15.300 -13.837 2.179 1.00 97.88 104 GLU A C 1
ATOM 881 O O . GLU A 1 104 ? -14.743 -14.853 1.749 1.00 97.88 104 GLU A O 1
ATOM 886 N N . ILE A 1 105 ? -14.781 -12.624 1.965 1.00 98.19 105 ILE A N 1
ATOM 887 C CA . ILE A 1 105 ? -13.525 -12.416 1.243 1.00 98.19 105 ILE A CA 1
ATOM 888 C C . ILE A 1 105 ? -12.368 -12.825 2.162 1.00 98.19 105 ILE A C 1
ATOM 890 O O . ILE A 1 105 ? -12.265 -12.305 3.276 1.00 98.19 105 ILE A O 1
ATOM 894 N N . PRO A 1 106 ? -11.450 -13.702 1.713 1.00 97.88 106 PRO A N 1
ATOM 895 C CA . PRO A 1 106 ? -10.201 -13.951 2.419 1.00 97.88 106 PRO A CA 1
ATOM 896 C C . PRO A 1 106 ? -9.456 -12.644 2.718 1.00 97.88 106 PRO A C 1
ATOM 898 O O . PRO A 1 106 ? -9.070 -11.924 1.799 1.00 97.88 106 PRO A O 1
ATOM 901 N N . TYR A 1 107 ? -9.226 -12.347 3.996 1.00 97.94 107 TYR A N 1
ATOM 902 C CA . TYR A 1 107 ? -8.423 -11.203 4.427 1.00 97.94 107 TYR A CA 1
ATOM 903 C C . TYR A 1 107 ? -7.224 -11.656 5.262 1.00 97.94 107 TYR A C 1
ATOM 905 O O . TYR A 1 107 ? -7.132 -12.810 5.685 1.00 97.94 107 TYR A O 1
ATOM 913 N N . ASN A 1 108 ? -6.271 -10.742 5.450 1.00 98.31 108 ASN A N 1
ATOM 914 C CA . ASN A 1 108 ? -5.027 -11.041 6.144 1.00 98.31 108 ASN A CA 1
ATOM 915 C C . ASN A 1 108 ? -5.267 -11.151 7.661 1.00 98.31 108 ASN A C 1
ATOM 917 O O . ASN A 1 108 ? -5.692 -10.154 8.251 1.00 98.31 108 ASN A O 1
ATOM 921 N N . PRO A 1 109 ? -4.951 -12.292 8.308 1.00 97.75 109 PRO A N 1
ATOM 922 C CA . PRO A 1 109 ? -5.217 -12.502 9.736 1.00 97.75 109 PRO A CA 1
ATOM 923 C C . PRO A 1 109 ? -4.468 -11.521 10.649 1.00 97.75 109 PRO A C 1
ATOM 925 O O . PRO A 1 109 ? -4.861 -11.317 11.794 1.00 97.75 109 PRO A O 1
ATOM 928 N N . LEU A 1 110 ? -3.425 -10.844 10.152 1.00 97.81 110 LEU A N 1
ATOM 929 C CA . LEU A 1 110 ? -2.754 -9.785 10.908 1.00 97.81 110 LEU A CA 1
ATOM 930 C C . LEU A 1 110 ? -3.688 -8.613 11.249 1.00 97.81 110 LEU A C 1
ATOM 932 O O . LEU A 1 110 ? -3.439 -7.912 12.228 1.00 97.81 110 LEU A O 1
ATOM 936 N N . HIS A 1 111 ? -4.778 -8.406 10.504 1.00 96.00 111 HIS A N 1
ATOM 937 C CA . HIS A 1 111 ? -5.778 -7.405 10.876 1.00 96.00 111 HIS A CA 1
ATOM 938 C C . HIS A 1 111 ? -6.398 -7.687 12.253 1.00 96.00 111 HIS A C 1
ATOM 940 O O . HIS A 1 111 ? -6.566 -6.748 13.031 1.00 96.00 111 HIS A O 1
ATOM 946 N N . ASP A 1 112 ? -6.625 -8.958 12.593 1.00 95.50 112 ASP A N 1
ATOM 947 C CA . ASP A 1 112 ? -7.155 -9.366 13.903 1.00 95.50 112 ASP A CA 1
ATOM 948 C C . ASP A 1 112 ? -6.077 -9.339 14.994 1.00 95.50 112 ASP A C 1
ATOM 950 O O . ASP A 1 112 ? -6.374 -9.192 16.176 1.00 95.50 112 ASP A O 1
ATOM 954 N N . ALA A 1 113 ? -4.805 -9.407 14.593 1.00 95.75 113 ALA A N 1
ATOM 955 C CA . ALA A 1 113 ? -3.646 -9.275 15.472 1.00 95.75 113 ALA A CA 1
ATOM 956 C C . ALA A 1 113 ? -3.205 -7.811 15.692 1.00 95.75 113 ALA A C 1
ATOM 958 O O . ALA A 1 113 ? -2.080 -7.562 16.128 1.00 95.75 113 ALA A O 1
ATOM 959 N N . GLY A 1 114 ? -4.056 -6.830 15.369 1.00 95.00 114 GLY A N 1
ATOM 960 C CA . GLY A 1 114 ? -3.785 -5.412 15.626 1.00 95.00 114 GLY A CA 1
ATOM 961 C C . GLY A 1 114 ? -2.953 -4.701 14.554 1.00 95.00 114 GLY A C 1
ATOM 962 O O . GLY A 1 114 ? -2.382 -3.647 14.834 1.00 95.00 114 GLY A O 1
ATOM 963 N N . TYR A 1 115 ? -2.885 -5.230 13.326 1.00 96.25 115 TYR A N 1
ATOM 964 C CA . TYR A 1 115 ? -2.224 -4.582 12.186 1.00 96.25 115 TYR A CA 1
ATOM 965 C C . TYR A 1 115 ? -3.252 -3.968 11.216 1.00 96.25 115 TYR A C 1
ATOM 967 O O . TYR A 1 115 ? -3.615 -4.588 10.212 1.00 96.25 115 TYR A O 1
ATOM 975 N N . PRO A 1 116 ? -3.736 -2.735 11.445 1.00 92.38 116 PRO A N 1
ATOM 976 C CA . PRO A 1 116 ? -4.692 -2.095 10.539 1.00 92.38 116 PRO A CA 1
ATOM 977 C C . PRO A 1 116 ? -4.083 -1.711 9.180 1.00 92.38 116 PRO A C 1
ATOM 979 O O . PRO A 1 116 ? -4.796 -1.692 8.177 1.00 92.38 116 PRO A O 1
ATOM 982 N N . SER A 1 117 ? -2.767 -1.479 9.111 1.00 93.75 117 SER A N 1
ATOM 983 C CA . SER A 1 117 ? -2.027 -1.222 7.871 1.00 93.75 117 SER A CA 1
ATOM 984 C C . SER A 1 117 ? -0.828 -2.156 7.756 1.00 93.75 117 SER A C 1
ATOM 986 O O . SER A 1 117 ? 0.110 -2.073 8.543 1.00 93.75 117 SER A O 1
ATOM 988 N N . ILE A 1 118 ? -0.833 -3.026 6.744 1.00 95.94 118 ILE A N 1
ATOM 989 C CA . ILE A 1 118 ? 0.172 -4.084 6.579 1.00 95.94 118 ILE A CA 1
ATOM 990 C C . ILE A 1 118 ? 1.147 -3.718 5.452 1.00 95.94 118 ILE A C 1
ATOM 992 O O . ILE A 1 118 ? 0.750 -3.275 4.371 1.00 95.94 118 ILE A O 1
ATOM 996 N N . GLY A 1 119 ? 2.445 -3.867 5.713 1.00 95.06 119 GLY A N 1
ATOM 997 C CA . GLY A 1 119 ? 3.526 -3.644 4.757 1.00 95.06 119 GLY A CA 1
ATOM 998 C C . GLY A 1 119 ? 4.542 -4.787 4.760 1.00 95.06 119 GLY A C 1
ATOM 999 O O . GLY A 1 119 ? 4.188 -5.956 4.878 1.00 95.06 119 GLY A O 1
ATOM 1000 N N . CYS A 1 120 ? 5.822 -4.447 4.601 1.00 95.81 120 CYS A N 1
ATOM 1001 C CA . CYS A 1 120 ? 6.911 -5.413 4.762 1.00 95.81 120 CYS A CA 1
ATOM 1002 C C . CYS A 1 120 ? 7.156 -5.658 6.254 1.00 95.81 120 CYS A C 1
ATOM 1004 O O . CYS A 1 120 ? 7.059 -4.706 7.032 1.00 95.81 120 CYS A O 1
ATOM 1006 N N . ILE A 1 121 ? 7.539 -6.887 6.615 1.00 95.25 121 ILE A N 1
ATOM 1007 C CA . ILE A 1 121 ? 7.831 -7.310 7.996 1.00 95.25 121 ILE A CA 1
ATOM 1008 C C . ILE A 1 121 ? 8.704 -6.293 8.758 1.00 95.25 121 ILE A C 1
ATOM 1010 O O . ILE A 1 121 ? 8.252 -5.823 9.796 1.00 95.25 121 ILE A O 1
ATOM 1014 N N . PRO A 1 122 ? 9.875 -5.843 8.257 1.00 93.88 122 PRO A N 1
ATOM 1015 C CA . PRO A 1 122 ? 10.743 -4.962 9.044 1.00 93.88 122 PRO A CA 1
ATOM 1016 C C . PRO A 1 122 ? 10.220 -3.525 9.202 1.00 93.88 122 PRO A C 1
ATOM 1018 O O . PRO A 1 122 ? 10.794 -2.743 9.948 1.00 93.88 122 PRO A O 1
ATOM 1021 N N . CYS A 1 123 ? 9.161 -3.141 8.484 1.00 93.56 123 CYS A N 1
ATOM 1022 C CA . CYS A 1 123 ? 8.635 -1.771 8.479 1.00 93.56 123 CYS A CA 1
ATOM 1023 C C . CYS A 1 123 ? 7.167 -1.698 8.920 1.00 93.56 123 CYS A C 1
ATOM 1025 O O . CYS A 1 123 ? 6.482 -0.727 8.577 1.00 93.56 123 CYS A O 1
ATOM 1027 N N . THR A 1 124 ? 6.670 -2.741 9.590 1.00 95.44 124 THR A N 1
ATOM 1028 C CA . THR A 1 124 ? 5.275 -2.849 10.028 1.00 95.44 124 THR A CA 1
ATOM 1029 C C . THR A 1 124 ? 5.217 -3.436 11.434 1.00 95.44 124 THR A C 1
ATOM 1031 O O . THR A 1 124 ? 5.729 -4.526 11.663 1.00 95.44 124 THR A O 1
ATOM 1034 N N . ARG A 1 125 ? 4.543 -2.745 12.352 1.00 95.19 125 ARG A N 1
ATOM 1035 C CA . ARG A 1 125 ? 4.223 -3.216 13.708 1.00 95.19 125 ARG A CA 1
ATOM 1036 C C . ARG A 1 125 ? 2.709 -3.117 13.966 1.00 95.19 125 ARG A C 1
ATOM 1038 O O . ARG A 1 125 ? 2.045 -2.371 13.237 1.00 95.19 125 ARG A O 1
ATOM 1045 N N . PRO A 1 126 ? 2.157 -3.806 14.982 1.00 95.19 126 PRO A N 1
ATOM 1046 C CA . PRO A 1 126 ? 0.780 -3.570 15.391 1.00 95.19 126 PRO A CA 1
ATOM 1047 C C . PRO A 1 126 ? 0.656 -2.187 16.047 1.00 95.19 126 PRO A C 1
ATOM 1049 O O . PRO A 1 126 ? 1.652 -1.595 16.486 1.00 95.19 126 PRO A O 1
ATOM 1052 N N . VAL A 1 127 ? -0.568 -1.671 16.108 1.00 93.31 127 VAL A N 1
ATOM 1053 C CA . VAL A 1 127 ? -0.879 -0.383 16.746 1.00 93.31 127 VAL A CA 1
ATOM 1054 C C . VAL A 1 127 ? -1.692 -0.594 18.021 1.00 93.31 127 VAL A C 1
ATOM 1056 O O . VAL A 1 127 ? -2.485 -1.533 18.115 1.00 93.31 127 VAL A O 1
ATOM 1059 N N . GLY A 1 128 ? -1.487 0.270 19.011 1.00 91.06 128 GLY A N 1
ATOM 1060 C CA . GLY A 1 128 ? -2.269 0.313 20.239 1.00 91.06 128 GLY A CA 1
ATOM 1061 C C . GLY A 1 128 ? -3.650 0.942 20.051 1.00 91.06 128 GLY A C 1
ATOM 1062 O O . GLY A 1 128 ? -3.981 1.514 19.010 1.00 91.06 128 GLY A O 1
ATOM 1063 N N . ALA A 1 129 ? -4.478 0.852 21.091 1.00 87.25 129 ALA A N 1
ATOM 1064 C CA . ALA A 1 129 ? -5.796 1.475 21.095 1.00 87.25 129 ALA A CA 1
ATOM 1065 C C . ALA A 1 129 ? -5.682 3.005 20.954 1.00 87.25 129 ALA A C 1
ATOM 1067 O O . ALA A 1 129 ? -4.961 3.650 21.712 1.00 87.25 129 ALA A O 1
ATOM 1068 N N . GLY A 1 130 ? -6.411 3.579 19.994 1.00 85.81 130 GLY A N 1
ATOM 1069 C CA . GLY A 1 130 ? -6.421 5.022 19.733 1.00 85.81 130 GLY A CA 1
ATOM 1070 C C . GLY A 1 130 ? -5.240 5.548 18.909 1.00 85.81 130 GLY A C 1
ATOM 1071 O O . GLY A 1 130 ? -5.260 6.719 18.539 1.00 85.81 130 GLY A O 1
ATOM 1072 N N . GLU A 1 131 ? -4.243 4.716 18.585 1.00 87.94 131 GLU A N 1
ATOM 1073 C CA . GLU A 1 131 ? -3.215 5.084 17.607 1.00 87.94 131 GLU A CA 1
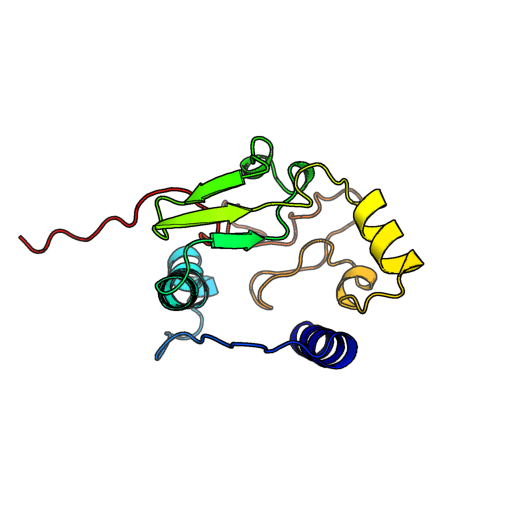ATOM 1074 C C . GLU A 1 131 ? -3.814 5.186 16.193 1.00 87.94 131 GLU A C 1
ATOM 1076 O O . GLU A 1 131 ? -4.765 4.483 15.840 1.00 87.94 131 GLU A O 1
ATOM 1081 N N . ASP A 1 132 ? -3.217 6.048 15.365 1.00 87.38 132 ASP A N 1
ATOM 1082 C CA . ASP A 1 132 ? -3.531 6.132 13.939 1.00 87.38 132 ASP A CA 1
ATOM 1083 C C . ASP A 1 132 ? -3.301 4.779 13.237 1.00 87.38 132 ASP A C 1
ATOM 1085 O O . ASP A 1 132 ? -2.353 4.047 13.530 1.00 87.38 132 ASP A O 1
ATOM 1089 N N . GLU A 1 133 ? -4.141 4.449 12.254 1.00 85.00 133 GLU A N 1
ATOM 1090 C CA . GLU A 1 133 ? -4.102 3.153 11.562 1.00 85.00 133 GLU A CA 1
ATOM 1091 C C . GLU A 1 133 ? -2.792 2.884 10.814 1.00 85.00 133 GLU A C 1
ATOM 1093 O O . GLU A 1 133 ? -2.453 1.738 10.503 1.00 85.00 133 GLU A O 1
ATOM 1098 N N . ARG A 1 134 ? -2.040 3.932 10.485 1.00 87.75 134 ARG A N 1
ATOM 1099 C CA . ARG A 1 134 ? -0.734 3.826 9.844 1.00 87.75 134 ARG A CA 1
ATOM 1100 C C . ARG A 1 134 ? 0.423 4.100 10.791 1.00 87.75 134 ARG A C 1
ATOM 1102 O O . ARG A 1 134 ? 1.554 3.964 10.336 1.00 87.75 134 ARG A O 1
ATOM 1109 N N . ALA A 1 135 ? 0.190 4.354 12.080 1.00 89.12 135 ALA A N 1
ATOM 1110 C CA . ALA A 1 135 ? 1.250 4.551 13.078 1.00 89.12 135 ALA A CA 1
ATOM 1111 C C . ALA A 1 135 ? 2.224 3.360 13.176 1.00 89.12 135 ALA A C 1
ATOM 1113 O O . ALA A 1 135 ? 3.378 3.506 13.582 1.00 89.12 135 ALA A O 1
ATOM 1114 N N . GLY A 1 136 ? 1.780 2.167 12.767 1.00 89.44 136 GLY A N 1
ATOM 1115 C CA . GLY A 1 136 ? 2.618 0.973 12.695 1.00 89.44 136 GLY A CA 1
ATOM 1116 C C . GLY A 1 136 ? 3.563 0.918 11.487 1.00 89.44 136 GLY A C 1
ATOM 1117 O O . GLY A 1 136 ? 4.410 0.029 11.420 1.00 89.44 136 GLY A O 1
ATOM 1118 N N . ARG A 1 137 ? 3.435 1.828 10.514 1.00 91.69 137 ARG A N 1
ATOM 1119 C CA . ARG A 1 137 ? 4.242 1.870 9.286 1.00 91.69 137 ARG A CA 1
ATOM 1120 C C . ARG A 1 137 ? 5.438 2.789 9.483 1.00 91.69 137 ARG A C 1
ATOM 1122 O O . ARG A 1 137 ? 5.248 3.960 9.763 1.00 91.69 137 ARG A O 1
ATOM 1129 N N . TRP A 1 138 ? 6.650 2.262 9.289 1.00 87.38 138 TRP A N 1
ATOM 1130 C CA . TRP A 1 138 ? 7.900 3.021 9.494 1.00 87.38 138 TRP A CA 1
ATOM 1131 C C . TRP A 1 138 ? 7.942 3.741 10.854 1.00 87.38 138 TRP A C 1
ATOM 1133 O O . TRP A 1 138 ? 8.371 4.886 10.947 1.00 87.38 138 TRP A O 1
ATOM 1143 N N . ALA A 1 139 ? 7.467 3.072 11.909 1.00 81.88 139 ALA A N 1
ATOM 1144 C CA . ALA A 1 139 ? 7.427 3.645 13.249 1.00 81.88 139 ALA A CA 1
ATOM 1145 C C . ALA A 1 139 ? 8.822 4.127 13.688 1.00 81.88 139 ALA A C 1
ATOM 1147 O O . ALA A 1 139 ? 9.793 3.380 13.575 1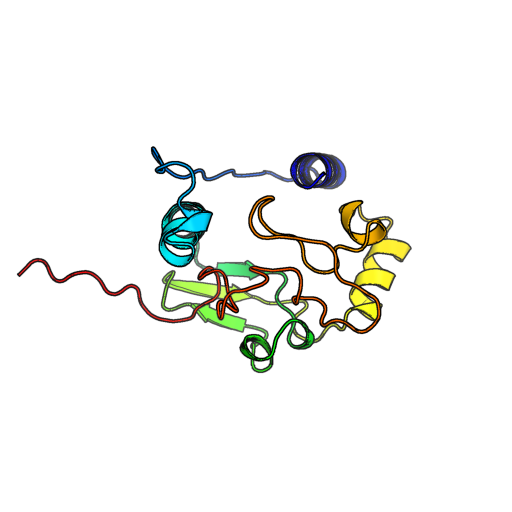.00 81.88 139 ALA A O 1
ATOM 1148 N N . GLY A 1 140 ? 8.905 5.364 14.187 1.00 79.12 140 GLY A N 1
ATOM 1149 C CA . GLY A 1 140 ? 10.173 6.004 14.561 1.00 79.12 140 GLY A CA 1
ATOM 1150 C C . GLY A 1 140 ? 10.894 6.735 13.418 1.00 79.12 140 GLY A C 1
ATOM 1151 O O . GLY A 1 140 ? 12.052 7.101 13.581 1.00 79.12 140 GLY A O 1
ATOM 1152 N N . SER A 1 141 ? 10.232 6.948 12.276 1.00 81.12 141 SER A N 1
ATOM 1153 C CA . SER A 1 141 ? 10.732 7.717 11.128 1.00 81.12 141 SER A CA 1
ATOM 1154 C C . SER A 1 141 ? 9.677 8.723 10.648 1.00 81.12 141 SER A C 1
ATOM 1156 O O . SER A 1 141 ? 8.482 8.481 10.796 1.00 81.12 141 SER A O 1
ATOM 1158 N N . ASP A 1 142 ? 10.106 9.809 9.996 1.00 82.06 142 ASP A N 1
ATOM 1159 C CA . ASP A 1 142 ? 9.219 10.810 9.366 1.00 82.06 142 ASP A CA 1
ATOM 1160 C C . ASP A 1 142 ? 8.573 10.323 8.051 1.00 82.06 142 ASP A C 1
ATOM 1162 O O . ASP A 1 142 ? 7.850 11.048 7.363 1.00 82.06 142 ASP A O 1
ATOM 1166 N N . LYS A 1 143 ? 8.841 9.078 7.656 1.00 83.81 143 LYS A N 1
ATOM 1167 C CA . LYS A 1 143 ? 8.404 8.511 6.384 1.00 83.81 143 LYS A CA 1
ATOM 1168 C C . LYS A 1 143 ? 6.914 8.162 6.384 1.00 83.81 143 LYS A C 1
ATOM 1170 O O . LYS A 1 143 ? 6.475 7.223 7.041 1.00 83.81 143 LYS A O 1
ATOM 1175 N N . LEU A 1 144 ? 6.145 8.836 5.527 1.00 81.31 144 LEU A N 1
ATOM 1176 C CA . LEU A 1 144 ? 4.684 8.661 5.439 1.00 81.31 144 LEU A CA 1
ATOM 1177 C C . LEU A 1 144 ? 4.227 7.673 4.352 1.00 81.31 144 LEU A C 1
ATOM 1179 O O . LEU A 1 144 ? 3.212 6.981 4.502 1.00 81.31 144 LEU A O 1
ATOM 1183 N N . GLU A 1 145 ? 4.957 7.589 3.238 1.00 85.50 145 GLU A N 1
ATOM 1184 C CA . GLU A 1 145 ? 4.571 6.794 2.068 1.00 85.50 145 GLU A CA 1
ATOM 1185 C C . GLU A 1 145 ? 5.723 5.944 1.527 1.00 85.50 145 GLU A C 1
ATOM 1187 O O . GLU A 1 145 ? 6.893 6.138 1.840 1.00 85.50 145 GLU A O 1
ATOM 1192 N N . CYS A 1 146 ? 5.390 4.928 0.729 1.00 83.25 146 CYS A N 1
ATOM 1193 C CA . CYS A 1 146 ? 6.367 3.981 0.175 1.00 83.25 146 CYS A CA 1
ATOM 1194 C C . CYS A 1 146 ? 6.910 4.345 -1.211 1.00 83.25 146 CYS A C 1
ATOM 1196 O O . CYS A 1 146 ? 7.678 3.564 -1.758 1.00 83.25 146 CYS A O 1
ATOM 1198 N N . GLY A 1 147 ? 6.481 5.458 -1.803 1.00 88.00 147 GLY A N 1
ATOM 1199 C CA . GLY A 1 147 ? 6.865 5.842 -3.165 1.00 88.00 147 GLY A CA 1
ATOM 1200 C C . GLY A 1 147 ? 5.942 5.313 -4.266 1.00 88.00 147 GLY A C 1
ATOM 1201 O O . GLY A 1 147 ? 5.781 5.998 -5.267 1.00 88.00 147 GLY A O 1
ATOM 1202 N N . ILE A 1 148 ? 5.250 4.178 -4.062 1.00 92.00 148 ILE A N 1
ATOM 1203 C CA . ILE A 1 148 ? 4.373 3.562 -5.085 1.00 92.00 148 ILE A CA 1
ATOM 1204 C C . ILE A 1 148 ? 3.337 4.550 -5.644 1.00 92.00 148 ILE A C 1
ATOM 1206 O O . ILE A 1 148 ? 3.036 4.511 -6.829 1.00 92.00 148 ILE A O 1
ATOM 1210 N N . HIS A 1 149 ? 2.771 5.413 -4.801 1.00 91.50 149 HIS A N 1
ATOM 1211 C CA . HIS A 1 149 ? 1.650 6.282 -5.173 1.00 91.50 149 HIS A CA 1
ATOM 1212 C C . HIS A 1 149 ? 2.042 7.755 -5.320 1.00 91.50 149 HIS A C 1
ATOM 1214 O O . HIS A 1 149 ? 1.158 8.600 -5.414 1.00 91.50 149 HIS A O 1
ATOM 1220 N N . ILE A 1 150 ? 3.339 8.075 -5.292 1.00 85.94 150 ILE A N 1
ATOM 1221 C CA . ILE A 1 150 ? 3.797 9.460 -5.412 1.00 85.94 150 ILE A CA 1
ATOM 1222 C C . ILE A 1 150 ? 3.727 9.868 -6.880 1.00 85.94 150 ILE A C 1
ATOM 1224 O O . ILE A 1 150 ? 4.446 9.310 -7.712 1.00 85.94 150 ILE A O 1
ATOM 1228 N N . ASN A 1 151 ? 2.902 10.874 -7.174 1.00 80.12 151 ASN A N 1
ATOM 1229 C CA . ASN A 1 151 ? 2.772 11.435 -8.514 1.00 80.12 151 ASN A CA 1
ATOM 1230 C C . ASN A 1 151 ? 3.826 12.520 -8.780 1.00 80.12 151 ASN A C 1
ATOM 1232 O O . ASN A 1 151 ? 3.512 13.676 -9.032 1.00 80.12 151 ASN A O 1
ATOM 1236 N N . ALA A 1 152 ? 5.091 12.139 -8.637 1.00 76.00 152 ALA A N 1
ATOM 1237 C CA . ALA A 1 152 ? 6.230 12.941 -9.060 1.00 76.00 152 ALA A CA 1
ATOM 1238 C C . ALA A 1 152 ? 6.932 12.185 -10.193 1.00 76.00 152 ALA A C 1
ATOM 1240 O O . ALA A 1 152 ? 7.137 10.971 -10.022 1.00 76.00 152 ALA A O 1
ATOM 1241 N N . PRO A 1 153 ? 7.311 12.858 -11.297 1.00 65.75 153 PRO A N 1
ATOM 1242 C CA . PRO A 1 153 ? 8.109 12.252 -12.353 1.00 65.75 153 PRO A CA 1
ATOM 1243 C C . PRO A 1 153 ? 9.363 11.597 -11.773 1.00 65.75 153 PRO A C 1
ATOM 1245 O O . PRO A 1 153 ? 9.915 12.057 -10.768 1.00 65.75 153 PRO A O 1
ATOM 1248 N N . LEU A 1 154 ? 9.830 10.521 -12.402 1.00 59.22 154 LEU A N 1
ATOM 1249 C CA . LEU A 1 154 ? 11.177 10.036 -12.133 1.00 59.22 154 LEU A CA 1
ATOM 1250 C C . LEU A 1 154 ? 12.149 11.131 -12.568 1.00 59.22 154 LEU A C 1
ATOM 1252 O O . LEU A 1 154 ? 12.121 11.559 -13.723 1.00 59.22 154 LEU A O 1
ATOM 1256 N N . ILE A 1 155 ? 12.991 11.594 -11.645 1.00 57.59 155 ILE A N 1
ATOM 1257 C CA . ILE A 1 155 ? 14.160 12.377 -12.029 1.00 57.59 155 ILE A CA 1
ATOM 1258 C C . ILE A 1 155 ? 15.041 11.394 -12.793 1.00 57.59 155 ILE A C 1
ATOM 1260 O O . ILE A 1 155 ? 15.681 10.533 -12.194 1.00 57.59 155 ILE A O 1
ATOM 1264 N N . LYS A 1 156 ? 14.999 11.459 -14.125 1.00 45.91 156 LYS A N 1
ATOM 1265 C CA . LYS A 1 156 ? 16.038 10.841 -14.939 1.00 45.91 156 LYS A CA 1
ATOM 1266 C C . LYS A 1 156 ? 17.300 11.615 -14.599 1.00 45.91 156 LYS A C 1
ATOM 1268 O O . LYS A 1 156 ? 17.337 12.818 -14.848 1.00 45.91 156 LYS A O 1
ATOM 1273 N N . GLU A 1 157 ? 18.278 10.966 -13.975 1.00 42.62 157 GLU A N 1
ATOM 1274 C CA . GLU A 1 157 ? 19.621 11.536 -13.930 1.00 42.62 157 GLU A CA 1
ATOM 1275 C C . GLU A 1 157 ? 20.002 11.839 -15.382 1.00 42.62 157 GLU A C 1
ATOM 1277 O O . GLU A 1 157 ? 19.986 10.957 -16.246 1.00 42.62 157 GLU A O 1
ATOM 1282 N N . SER A 1 158 ? 20.185 13.123 -15.682 1.00 40.06 158 SER A N 1
ATOM 1283 C CA . SER A 1 158 ? 20.706 13.565 -16.963 1.00 40.06 158 SER A CA 1
ATOM 1284 C C . SER A 1 158 ? 22.119 13.013 -17.062 1.00 40.06 158 SER A C 1
ATOM 1286 O O . SER A 1 158 ? 23.001 13.455 -16.329 1.00 40.06 158 SER A O 1
ATOM 1288 N N . ASN A 1 159 ? 22.320 12.032 -17.938 1.00 42.41 159 ASN A N 1
ATOM 1289 C CA . ASN A 1 159 ? 23.648 11.738 -18.453 1.00 42.41 159 ASN A CA 1
ATOM 1290 C C . ASN A 1 159 ? 24.039 12.899 -19.378 1.00 42.41 159 ASN A C 1
ATOM 1292 O O . ASN A 1 159 ? 23.832 12.801 -20.588 1.00 42.41 159 ASN A O 1
ATOM 1296 N N . ASP A 1 160 ? 24.527 13.986 -18.783 1.00 36.28 160 ASP A N 1
ATOM 1297 C CA . ASP A 1 160 ? 25.422 14.946 -19.434 1.00 36.28 160 ASP A CA 1
ATOM 1298 C C . ASP A 1 160 ? 26.861 14.644 -18.995 1.00 36.28 160 ASP A C 1
ATOM 1300 O O . ASP A 1 160 ? 27.082 14.460 -17.773 1.00 36.28 160 ASP A O 1
#